Protein AF-A0A2R6AT25-F1 (afdb_monomer_lite)

Sequence (174 aa):
MELLAELYPAEYGAEYIRRAWEEARSAAERGDAPRPAYLSDQALSQLSGDVRREYDELWNFAKEMEKRREEEWKRREEELERRWEAAREELRRRDEQALRDAGFEARVELKDRYTLTATSKRYLEKQRFKEFTEELRELGYKFDWRSKEWRKDIFLSVHSEGKEGHPEEGGLTR

Organism: NCBI:txid1978157

Radius of gyration: 29.35 Å; chains: 1; bounding box: 57×31×79 Å

Structure (mmCIF, N/CA/C/O backbone):
data_AF-A0A2R6AT25-F1
#
_entry.id   AF-A0A2R6AT25-F1
#
loop_
_atom_site.group_PDB
_atom_site.id
_atom_site.type_symbol
_atom_site.label_atom_id
_atom_site.label_alt_id
_atom_site.label_comp_id
_atom_site.label_asym_id
_atom_site.label_entity_id
_atom_site.label_seq_id
_atom_site.pdbx_PDB_ins_code
_atom_site.Cartn_x
_atom_site.Cartn_y
_atom_site.Cartn_z
_atom_site.occupancy
_atom_site.B_iso_or_equiv
_atom_site.auth_seq_id
_atom_site.auth_comp_id
_atom_site.auth_asym_id
_atom_site.auth_atom_id
_atom_site.pdbx_PDB_model_num
ATOM 1 N N . MET A 1 1 ? 16.822 -23.344 -35.542 1.00 42.88 1 MET A N 1
ATOM 2 C CA . MET A 1 1 ? 17.615 -22.398 -34.725 1.00 42.88 1 MET A CA 1
ATOM 3 C C . MET A 1 1 ? 19.072 -22.510 -35.151 1.00 42.88 1 MET A C 1
ATOM 5 O O . MET A 1 1 ? 19.919 -22.858 -34.350 1.00 42.88 1 MET A O 1
ATOM 9 N N . GLU A 1 2 ? 19.346 -22.262 -36.429 1.00 39.09 2 GLU A N 1
ATOM 10 C CA . GLU A 1 2 ? 20.688 -22.231 -37.018 1.00 39.09 2 GLU A CA 1
ATOM 11 C C . GLU A 1 2 ? 20.618 -21.263 -38.208 1.00 39.09 2 GLU A C 1
ATOM 13 O O . GLU A 1 2 ? 19.609 -21.253 -38.912 1.00 39.09 2 GLU A O 1
ATOM 18 N N . LEU A 1 3 ? 21.678 -20.465 -38.384 1.00 35.97 3 LEU A N 1
ATOM 19 C CA . LEU A 1 3 ? 21.974 -19.597 -39.537 1.00 35.97 3 LEU A CA 1
ATOM 20 C C . LEU A 1 3 ? 21.182 -18.279 -39.680 1.00 35.97 3 LEU A C 1
ATOM 22 O O . LEU A 1 3 ? 20.503 -18.044 -40.670 1.00 35.97 3 LEU A O 1
ATOM 26 N N . LEU A 1 4 ? 21.381 -17.349 -38.739 1.00 40.78 4 LEU A N 1
ATOM 27 C CA . LEU A 1 4 ? 21.296 -15.897 -39.016 1.00 40.78 4 LEU A CA 1
ATOM 28 C C . LEU A 1 4 ? 22.669 -15.206 -38.871 1.00 40.78 4 LEU A C 1
ATOM 30 O O . LEU A 1 4 ? 22.752 -13.995 -38.702 1.00 40.78 4 LEU A O 1
ATOM 34 N N . ALA A 1 5 ? 23.755 -15.986 -38.886 1.00 38.59 5 ALA A N 1
ATOM 35 C CA . ALA A 1 5 ? 25.109 -15.512 -38.592 1.00 38.59 5 ALA A CA 1
ATOM 36 C C . ALA A 1 5 ? 25.980 -15.259 -39.836 1.00 38.59 5 ALA A C 1
ATOM 38 O O . ALA A 1 5 ? 27.129 -14.849 -39.692 1.00 38.59 5 ALA A O 1
ATOM 39 N N . GLU A 1 6 ? 25.469 -15.468 -41.049 1.00 41.88 6 GLU A N 1
ATOM 40 C CA . GLU A 1 6 ? 26.257 -15.291 -42.269 1.00 41.88 6 GLU A CA 1
ATOM 41 C C . GLU A 1 6 ? 25.653 -14.185 -43.140 1.00 41.88 6 GLU A C 1
ATOM 43 O O . GLU A 1 6 ? 24.634 -14.372 -43.792 1.00 41.88 6 GLU A O 1
ATOM 48 N N . LEU A 1 7 ? 26.339 -13.034 -43.132 1.00 42.44 7 LEU A N 1
ATOM 49 C CA . LEU A 1 7 ? 26.237 -11.925 -44.092 1.00 42.44 7 LEU A CA 1
ATOM 50 C C . LEU A 1 7 ? 24.936 -11.101 -44.059 1.00 42.44 7 LEU A C 1
ATOM 52 O O . LEU A 1 7 ? 24.094 -11.213 -44.945 1.00 42.44 7 LEU A O 1
ATOM 56 N N . TYR A 1 8 ? 24.842 -10.156 -43.117 1.00 53.97 8 TYR A N 1
ATOM 57 C CA . TYR A 1 8 ? 23.895 -9.037 -43.220 1.00 53.97 8 TYR A CA 1
ATOM 58 C C . TYR A 1 8 ? 24.661 -7.696 -43.248 1.00 53.97 8 TYR A C 1
ATOM 60 O O . TYR A 1 8 ? 25.443 -7.435 -42.332 1.00 53.97 8 TYR A O 1
ATOM 68 N N . PRO A 1 9 ? 24.515 -6.863 -44.302 1.00 52.53 9 PRO A N 1
ATOM 69 C CA . PRO A 1 9 ? 25.266 -5.616 -44.450 1.00 52.53 9 PRO A CA 1
ATOM 70 C C . PRO A 1 9 ? 24.937 -4.616 -43.333 1.00 52.53 9 PRO A C 1
ATOM 72 O O . PRO A 1 9 ? 23.812 -4.579 -42.838 1.00 52.53 9 PRO A O 1
ATOM 75 N N . ALA A 1 10 ? 25.901 -3.757 -42.986 1.00 52.66 10 ALA A N 1
ATOM 76 C CA . ALA A 1 10 ? 25.796 -2.718 -41.950 1.00 52.66 10 ALA A CA 1
ATOM 77 C C . ALA A 1 10 ? 24.529 -1.831 -42.038 1.00 52.66 10 ALA A C 1
ATOM 79 O O . ALA A 1 10 ? 24.091 -1.276 -41.031 1.00 52.66 10 ALA A O 1
ATOM 80 N N . GLU A 1 11 ? 23.915 -1.732 -43.220 1.00 52.72 11 GLU A N 1
ATOM 81 C CA . GLU A 1 11 ? 22.647 -1.036 -43.477 1.00 52.72 11 GLU A CA 1
ATOM 82 C C . GLU A 1 11 ? 21.462 -1.627 -42.688 1.00 52.72 11 GLU A C 1
ATOM 84 O O . GLU A 1 11 ? 20.640 -0.874 -42.169 1.00 52.72 11 GLU A O 1
ATOM 89 N N . TYR A 1 12 ? 21.420 -2.950 -42.491 1.00 61.06 12 TYR A N 1
ATOM 90 C CA . TYR A 1 12 ? 20.366 -3.620 -41.715 1.00 61.06 12 TYR A CA 1
ATOM 91 C C . TYR A 1 12 ? 20.506 -3.366 -40.204 1.00 61.06 12 TYR A C 1
ATOM 93 O O . TYR A 1 12 ? 19.516 -3.297 -39.476 1.00 61.06 12 TYR A O 1
ATOM 101 N N . GLY A 1 13 ? 21.743 -3.181 -39.727 1.00 63.75 13 GLY A N 1
ATOM 102 C CA . GLY A 1 13 ? 22.024 -2.804 -38.339 1.00 63.75 13 GLY A CA 1
ATOM 103 C C . GLY A 1 13 ? 21.541 -1.390 -38.014 1.00 63.75 13 GLY A C 1
ATOM 104 O O . GLY A 1 13 ? 20.930 -1.172 -36.970 1.00 63.75 13 GLY A O 1
ATOM 105 N N . ALA A 1 14 ? 21.745 -0.444 -38.936 1.00 68.44 14 ALA A N 1
ATOM 106 C CA . ALA A 1 14 ? 21.264 0.928 -38.788 1.00 68.44 14 ALA A CA 1
ATOM 107 C C . ALA A 1 14 ? 19.726 1.011 -38.788 1.00 68.44 14 ALA A C 1
ATOM 109 O O . ALA A 1 14 ? 19.142 1.711 -37.961 1.00 68.44 14 ALA A O 1
ATOM 110 N N . GLU A 1 15 ? 19.054 0.277 -39.679 1.00 72.94 15 GLU A N 1
ATOM 111 C CA . GLU A 1 15 ? 17.586 0.225 -39.724 1.00 72.94 15 GLU A CA 1
ATOM 112 C C . GLU A 1 15 ? 16.991 -0.386 -38.445 1.00 72.94 15 GLU A C 1
ATOM 114 O O . GLU A 1 15 ? 16.043 0.156 -37.873 1.00 72.94 15 GLU A O 1
ATOM 119 N N . TYR A 1 16 ? 17.598 -1.463 -37.940 1.00 72.50 16 TYR A N 1
ATOM 120 C CA . TYR A 1 16 ? 17.205 -2.080 -36.675 1.00 72.50 16 TYR A CA 1
ATOM 121 C C . TYR A 1 16 ? 17.324 -1.110 -35.490 1.00 72.50 16 TYR A C 1
ATOM 123 O O . TYR A 1 16 ? 16.397 -0.997 -34.687 1.00 72.50 16 TYR A O 1
ATOM 131 N N . ILE A 1 17 ? 18.431 -0.365 -35.400 1.00 73.62 17 ILE A N 1
ATOM 132 C CA . ILE A 1 17 ? 18.655 0.620 -34.331 1.00 73.62 17 ILE A CA 1
ATOM 133 C C . ILE A 1 17 ? 17.657 1.780 -34.418 1.00 73.62 17 ILE A C 1
ATOM 135 O O . ILE A 1 17 ? 17.124 2.202 -33.392 1.00 73.62 17 ILE A O 1
ATOM 139 N N . ARG A 1 18 ? 17.328 2.256 -35.625 1.00 76.94 18 ARG A N 1
ATOM 140 C CA . ARG A 1 18 ? 16.300 3.294 -35.821 1.00 76.94 18 ARG A CA 1
ATOM 141 C C . ARG A 1 18 ? 14.922 2.837 -35.367 1.00 76.94 18 ARG A C 1
ATOM 143 O O . ARG A 1 18 ? 14.252 3.559 -34.633 1.00 76.94 18 ARG A O 1
ATOM 150 N N . ARG A 1 19 ? 14.520 1.623 -35.742 1.00 79.44 19 ARG A N 1
ATOM 151 C CA . ARG A 1 19 ? 13.246 1.047 -35.303 1.00 79.44 19 ARG A CA 1
ATOM 152 C C . ARG A 1 19 ? 13.198 0.881 -33.784 1.00 79.44 19 ARG A C 1
ATOM 154 O O . ARG A 1 19 ? 12.197 1.218 -33.159 1.00 79.44 19 ARG A O 1
ATOM 161 N N . ALA A 1 20 ? 14.293 0.431 -33.177 1.00 79.19 20 ALA A N 1
ATOM 162 C CA . ALA A 1 20 ? 14.395 0.328 -31.726 1.00 79.19 20 ALA A CA 1
ATOM 163 C C . ALA A 1 20 ? 14.307 1.704 -31.034 1.00 79.19 20 ALA A C 1
ATOM 165 O O . ALA A 1 20 ? 13.705 1.817 -29.967 1.00 79.19 20 ALA A O 1
ATOM 166 N N . TRP A 1 21 ? 14.833 2.765 -31.655 1.00 78.81 21 TRP A N 1
ATOM 167 C CA . TRP A 1 21 ? 14.652 4.149 -31.205 1.00 78.81 21 TRP A CA 1
ATOM 168 C C . TRP A 1 21 ? 13.194 4.613 -31.257 1.00 78.81 21 TRP A C 1
ATOM 170 O O . TRP A 1 21 ? 12.720 5.240 -30.308 1.00 78.81 21 TRP A O 1
ATOM 180 N N . GLU A 1 22 ? 12.474 4.316 -32.338 1.00 81.38 22 GLU A N 1
ATOM 181 C CA . GLU A 1 22 ? 11.047 4.638 -32.470 1.00 81.38 22 GLU A CA 1
ATOM 182 C C . GLU A 1 22 ? 10.210 3.905 -31.415 1.00 81.38 22 GLU A C 1
ATOM 184 O O . GLU A 1 22 ? 9.391 4.520 -30.728 1.00 81.38 22 GLU A O 1
ATOM 189 N N . GLU A 1 23 ? 10.470 2.611 -31.216 1.00 81.75 23 GLU A N 1
ATOM 190 C CA . GLU A 1 23 ? 9.816 1.804 -30.185 1.00 81.75 23 GLU A CA 1
ATOM 191 C C . GLU A 1 23 ? 10.128 2.330 -28.775 1.00 81.75 23 GLU A C 1
ATOM 193 O O . GLU A 1 23 ? 9.221 2.448 -27.946 1.00 81.75 23 GLU A O 1
ATOM 198 N N . ALA A 1 24 ? 11.380 2.718 -28.508 1.00 79.19 24 ALA A N 1
ATOM 199 C CA . ALA A 1 24 ? 11.793 3.262 -27.220 1.00 79.19 24 ALA A CA 1
ATOM 200 C C . ALA A 1 24 ? 11.154 4.626 -26.918 1.00 79.19 24 ALA A C 1
ATOM 202 O O . ALA A 1 24 ? 10.703 4.857 -25.794 1.00 79.19 24 ALA A O 1
ATOM 203 N N . ARG A 1 25 ? 11.062 5.518 -27.912 1.00 78.62 25 ARG A N 1
ATOM 204 C CA . ARG A 1 25 ? 10.363 6.807 -27.769 1.00 78.62 25 ARG A CA 1
ATOM 205 C C . ARG A 1 25 ? 8.874 6.607 -27.540 1.00 78.62 25 ARG A C 1
ATOM 207 O O . ARG A 1 25 ? 8.322 7.185 -26.613 1.00 78.62 25 ARG A O 1
ATOM 214 N N . SER A 1 26 ? 8.250 5.734 -28.324 1.00 83.38 26 SER A N 1
ATOM 215 C CA . SER A 1 26 ? 6.829 5.426 -28.183 1.00 83.38 26 SER A CA 1
ATOM 216 C C . SER A 1 26 ? 6.505 4.801 -26.818 1.00 83.38 26 SER A C 1
ATOM 218 O O . SER A 1 26 ? 5.472 5.103 -26.225 1.00 83.38 26 SER A O 1
ATOM 220 N N . ALA A 1 27 ? 7.391 3.954 -26.280 1.00 77.31 27 ALA A N 1
ATOM 221 C CA . ALA A 1 27 ? 7.269 3.434 -24.919 1.00 77.31 27 ALA A CA 1
ATOM 222 C C . ALA A 1 27 ? 7.395 4.550 -23.871 1.00 77.31 27 ALA A C 1
ATOM 224 O O . ALA A 1 27 ? 6.550 4.650 -22.984 1.00 77.31 27 ALA A O 1
ATOM 225 N N . ALA A 1 28 ? 8.388 5.432 -24.016 1.00 74.19 28 ALA A N 1
ATOM 226 C CA . ALA A 1 28 ? 8.577 6.565 -23.118 1.00 74.19 28 ALA A CA 1
ATOM 227 C C . ALA A 1 28 ? 7.372 7.525 -23.112 1.00 74.19 28 ALA A C 1
ATOM 229 O O . ALA A 1 28 ? 6.954 7.962 -22.042 1.00 74.19 28 ALA A O 1
ATOM 230 N N . GLU A 1 29 ? 6.765 7.802 -24.271 1.00 78.25 29 GLU A N 1
ATOM 231 C CA . GLU A 1 29 ? 5.544 8.618 -24.391 1.00 78.25 29 GLU A CA 1
ATOM 232 C C . GLU A 1 29 ? 4.341 8.000 -23.665 1.00 78.25 29 GLU A C 1
ATOM 234 O O . GLU A 1 29 ? 3.516 8.723 -23.110 1.00 78.25 29 GLU A O 1
ATOM 239 N N . ARG A 1 30 ? 4.254 6.665 -23.618 1.00 79.00 30 ARG A N 1
ATOM 240 C CA . ARG A 1 30 ? 3.227 5.936 -22.854 1.00 79.00 30 ARG A CA 1
ATOM 241 C C . ARG A 1 30 ? 3.543 5.800 -21.360 1.00 79.00 30 ARG A C 1
ATOM 243 O O . ARG A 1 30 ? 2.704 5.306 -20.612 1.00 79.00 30 ARG A O 1
ATOM 250 N N . GLY A 1 31 ? 4.733 6.207 -20.914 1.00 67.69 31 GLY A N 1
ATOM 251 C CA . GLY A 1 31 ? 5.206 5.973 -19.545 1.00 67.69 31 GLY A CA 1
ATOM 252 C C . GLY A 1 31 ? 5.658 4.529 -19.279 1.00 67.69 31 GLY A C 1
ATOM 253 O O . GLY A 1 31 ? 5.775 4.111 -18.123 1.00 67.69 31 GLY A O 1
ATOM 254 N N . ASP A 1 32 ? 5.916 3.758 -20.336 1.00 72.94 32 ASP A N 1
ATOM 255 C CA . ASP A 1 32 ? 6.511 2.429 -20.254 1.00 72.94 32 ASP A CA 1
ATOM 256 C C . ASP A 1 32 ? 8.041 2.515 -20.237 1.00 72.94 32 ASP A C 1
ATOM 258 O O . ASP A 1 32 ? 8.649 3.418 -20.815 1.00 72.94 32 ASP A O 1
ATOM 262 N N . ALA A 1 33 ? 8.685 1.531 -19.603 1.00 67.00 33 ALA A N 1
ATOM 263 C CA . ALA A 1 33 ? 10.128 1.380 -19.729 1.00 67.00 33 ALA A CA 1
ATOM 264 C C . ALA A 1 33 ? 10.445 0.871 -21.149 1.00 67.00 33 ALA A C 1
ATOM 266 O O . ALA A 1 33 ? 9.960 -0.207 -21.520 1.00 67.00 33 ALA A O 1
ATOM 267 N N . PRO A 1 34 ? 11.235 1.605 -21.949 1.00 73.50 34 PRO A N 1
ATOM 268 C CA . PRO A 1 34 ? 11.687 1.109 -23.239 1.00 73.50 34 PRO A CA 1
ATOM 269 C C . PRO A 1 34 ? 12.506 -0.169 -23.031 1.00 73.50 34 PRO A C 1
ATOM 271 O O . PRO A 1 34 ? 13.401 -0.218 -22.188 1.00 73.50 34 PRO A O 1
ATOM 274 N N . ARG A 1 35 ? 12.203 -1.224 -23.792 1.00 65.69 35 ARG A N 1
ATOM 275 C CA . ARG A 1 35 ? 13.036 -2.431 -23.799 1.00 65.69 35 ARG A CA 1
ATOM 276 C C . ARG A 1 35 ? 14.215 -2.172 -24.725 1.00 65.69 35 ARG A C 1
ATOM 278 O O . ARG A 1 35 ? 13.980 -1.952 -25.913 1.00 65.69 35 ARG A O 1
ATOM 285 N N . PRO A 1 36 ? 15.460 -2.186 -24.233 1.00 62.03 36 PRO A N 1
ATOM 286 C CA . PRO A 1 36 ? 16.582 -1.998 -25.124 1.00 62.03 36 PRO A CA 1
ATOM 287 C C . PRO A 1 36 ? 16.668 -3.184 -26.091 1.00 62.03 36 PRO A C 1
ATOM 289 O O . PRO A 1 36 ? 16.541 -4.346 -25.697 1.00 62.03 36 PRO A O 1
ATOM 292 N N . ALA A 1 37 ? 16.877 -2.886 -27.368 1.00 63.62 37 ALA A N 1
ATOM 293 C CA . ALA A 1 37 ? 17.139 -3.898 -28.373 1.00 63.62 37 ALA A CA 1
ATOM 294 C C . ALA A 1 37 ? 18.512 -4.521 -28.093 1.00 63.62 37 ALA A C 1
ATOM 296 O O . ALA A 1 37 ? 19.525 -3.840 -28.188 1.00 63.62 37 ALA A O 1
ATOM 297 N N . TYR A 1 38 ? 18.562 -5.797 -27.709 1.00 65.19 38 TYR A N 1
ATOM 298 C CA . TYR A 1 38 ? 19.830 -6.464 -27.415 1.00 65.19 38 TYR A CA 1
ATOM 299 C C . TYR A 1 38 ? 20.527 -6.891 -28.711 1.00 65.19 38 TYR A C 1
ATOM 301 O O . TYR A 1 38 ? 19.966 -7.660 -29.494 1.00 65.19 38 TYR A O 1
ATOM 309 N N . LEU A 1 39 ? 21.754 -6.414 -28.921 1.00 65.00 39 LEU A N 1
ATOM 310 C CA . LEU A 1 39 ? 22.673 -6.920 -29.940 1.00 65.00 39 LEU A CA 1
ATOM 311 C C . LEU A 1 39 ? 23.804 -7.708 -29.272 1.00 65.00 39 LEU A C 1
ATOM 313 O O . LEU A 1 39 ? 24.296 -7.324 -28.213 1.00 65.00 39 LEU A O 1
ATOM 317 N N . SER A 1 40 ? 24.227 -8.807 -29.900 1.00 67.56 40 SER A N 1
ATOM 318 C CA . SER A 1 40 ? 25.394 -9.566 -29.442 1.00 67.56 40 SER A CA 1
ATOM 319 C C . SER A 1 40 ? 26.690 -8.780 -29.669 1.00 67.56 40 SER A C 1
ATOM 321 O O . SER A 1 40 ? 26.781 -7.974 -30.597 1.00 67.56 40 SER A O 1
ATOM 323 N N . ASP A 1 41 ? 27.732 -9.067 -28.884 1.00 70.81 41 ASP A N 1
ATOM 324 C CA . ASP A 1 41 ? 29.048 -8.416 -29.018 1.00 70.81 41 ASP A CA 1
ATOM 325 C C . ASP A 1 41 ? 29.638 -8.556 -30.432 1.00 70.81 41 ASP A C 1
ATOM 327 O O . ASP A 1 41 ? 30.265 -7.633 -30.957 1.00 70.81 41 ASP A O 1
ATOM 331 N N . GLN A 1 42 ? 29.384 -9.694 -31.088 1.00 68.75 42 GLN A N 1
ATOM 332 C CA . GLN A 1 42 ? 29.786 -9.935 -32.472 1.00 68.75 42 GLN A CA 1
ATOM 333 C C . GLN A 1 42 ? 29.056 -8.998 -33.443 1.00 68.75 42 GLN A C 1
ATOM 335 O O . GLN A 1 42 ? 29.702 -8.409 -34.307 1.00 68.75 42 GLN A O 1
ATOM 340 N N . ALA A 1 43 ? 27.746 -8.798 -33.278 1.00 67.44 43 ALA A N 1
ATOM 341 C CA . ALA A 1 43 ? 26.978 -7.860 -34.095 1.00 67.44 43 ALA A CA 1
ATOM 342 C C . ALA A 1 43 ? 27.424 -6.407 -33.854 1.00 67.44 43 ALA A C 1
ATOM 344 O O . ALA A 1 43 ? 27.627 -5.665 -34.811 1.00 67.44 43 ALA A O 1
ATOM 345 N N . LEU A 1 44 ? 27.681 -6.026 -32.597 1.00 70.75 44 LEU A N 1
ATOM 346 C CA . LEU A 1 44 ? 28.184 -4.695 -32.232 1.00 70.75 44 LEU A CA 1
ATOM 347 C C . LEU A 1 44 ? 29.558 -4.387 -32.836 1.00 70.75 44 LEU A C 1
ATOM 349 O O . LEU A 1 44 ? 29.830 -3.246 -33.206 1.00 70.75 44 LEU A O 1
ATOM 353 N N . SER A 1 45 ? 30.422 -5.399 -32.955 1.00 72.12 45 SER A N 1
ATOM 354 C CA . SER A 1 45 ? 31.751 -5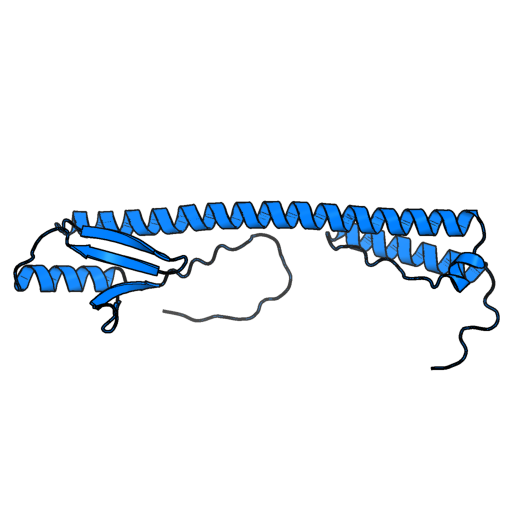.255 -33.563 1.00 72.12 45 SER A CA 1
ATOM 355 C C . SER A 1 45 ? 31.713 -5.002 -35.076 1.00 72.12 45 SER A C 1
ATOM 357 O O . SER A 1 45 ? 32.671 -4.461 -35.624 1.00 72.12 45 SER A O 1
ATOM 359 N N . GLN A 1 46 ? 30.610 -5.372 -35.736 1.00 73.19 46 GLN A N 1
ATOM 360 C CA . GLN A 1 46 ? 30.402 -5.228 -37.180 1.00 73.19 46 GLN A CA 1
ATOM 361 C C . GLN A 1 46 ? 29.690 -3.920 -37.560 1.00 73.19 46 GLN A C 1
ATOM 363 O O . GLN A 1 46 ? 29.617 -3.586 -38.744 1.00 73.19 46 GLN A O 1
ATOM 368 N N . LEU A 1 47 ? 29.170 -3.171 -36.581 1.00 73.69 47 LEU A N 1
ATOM 369 C CA . LEU A 1 47 ? 28.544 -1.872 -36.819 1.00 73.69 47 LEU A CA 1
ATOM 370 C C . LEU A 1 47 ? 29.592 -0.815 -37.183 1.00 73.69 47 LEU A C 1
ATOM 372 O O . LEU A 1 47 ? 30.715 -0.813 -36.674 1.00 73.69 47 LEU A O 1
ATOM 376 N N . SER A 1 48 ? 29.201 0.137 -38.031 1.00 77.56 48 SER A N 1
ATOM 377 C CA . SER A 1 48 ? 30.005 1.339 -38.252 1.00 77.56 48 SER A CA 1
ATOM 378 C C . SER A 1 48 ? 30.075 2.188 -36.973 1.00 77.56 48 SER A C 1
ATOM 380 O O . SER A 1 48 ? 29.223 2.083 -36.089 1.00 77.56 48 SER A O 1
ATOM 382 N N . GLY A 1 49 ? 31.095 3.047 -36.865 1.00 78.75 49 GLY A N 1
ATOM 383 C CA . GLY A 1 49 ? 31.323 3.863 -35.664 1.00 78.75 49 GLY A CA 1
ATOM 384 C C . GLY A 1 49 ? 30.138 4.758 -35.278 1.00 78.75 49 GLY A C 1
ATOM 385 O O . GLY A 1 49 ? 29.853 4.900 -34.090 1.00 78.75 49 GLY A O 1
ATOM 386 N N . ASP A 1 50 ? 29.423 5.307 -36.262 1.00 80.44 50 ASP A N 1
ATOM 387 C CA . ASP A 1 50 ? 28.239 6.142 -36.023 1.00 80.44 50 ASP A CA 1
ATOM 388 C C . ASP A 1 50 ? 27.045 5.306 -35.547 1.00 80.44 50 ASP A C 1
ATOM 390 O O . ASP A 1 50 ? 26.409 5.644 -34.553 1.00 80.44 50 ASP A O 1
ATOM 394 N N . VAL A 1 51 ? 26.805 4.152 -36.174 1.00 77.06 51 VAL A N 1
ATOM 395 C CA . VAL A 1 51 ? 25.705 3.246 -35.810 1.00 77.06 51 VAL A CA 1
ATOM 396 C C . VAL A 1 51 ? 25.925 2.638 -34.419 1.00 77.06 51 VAL A C 1
ATOM 398 O O . VAL A 1 51 ? 24.988 2.484 -33.639 1.00 77.06 51 VAL A O 1
ATOM 401 N N . ARG A 1 52 ? 27.179 2.353 -34.052 1.00 80.31 52 ARG A N 1
ATOM 402 C CA . ARG A 1 52 ? 27.533 1.919 -32.695 1.00 80.31 52 ARG A CA 1
ATOM 403 C C . ARG A 1 52 ? 27.266 3.007 -31.651 1.00 80.31 52 ARG A C 1
ATOM 405 O O . ARG A 1 52 ? 26.767 2.693 -30.576 1.00 80.31 52 ARG A O 1
ATOM 412 N N . ARG A 1 53 ? 27.552 4.274 -31.968 1.00 83.81 53 ARG A N 1
ATOM 413 C CA . ARG A 1 53 ? 27.238 5.401 -31.078 1.00 83.81 53 ARG A CA 1
ATOM 414 C C . ARG A 1 53 ? 25.728 5.545 -30.878 1.00 83.81 53 ARG A C 1
ATOM 416 O O . ARG A 1 53 ? 25.290 5.667 -29.741 1.00 83.81 53 ARG A O 1
ATOM 423 N N . GLU A 1 54 ? 24.942 5.462 -31.953 1.00 80.31 54 GLU A N 1
ATOM 424 C CA . GLU A 1 54 ? 23.472 5.510 -31.880 1.00 80.31 54 GLU A CA 1
ATOM 425 C C . GLU A 1 54 ? 22.891 4.377 -31.012 1.00 80.31 54 GLU A C 1
ATOM 427 O O . GLU A 1 54 ? 21.920 4.592 -30.282 1.00 80.31 54 GLU A O 1
ATOM 432 N N . TYR A 1 55 ? 23.496 3.183 -31.053 1.00 79.81 55 TYR A N 1
ATOM 433 C CA . TYR A 1 55 ? 23.135 2.064 -30.177 1.00 79.81 55 TYR A CA 1
ATOM 434 C C . TYR A 1 55 ? 23.467 2.337 -28.702 1.00 79.81 55 TYR A C 1
ATOM 436 O O . TYR A 1 55 ? 22.630 2.104 -27.829 1.00 79.81 55 TYR A O 1
ATOM 444 N N . ASP A 1 56 ? 24.664 2.852 -28.409 1.00 84.69 56 ASP A N 1
ATOM 44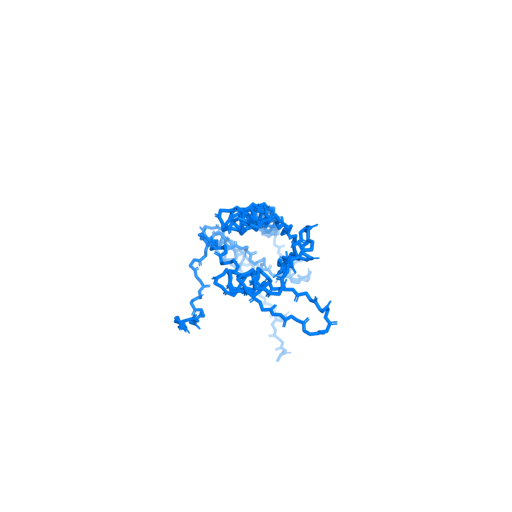5 C CA . ASP A 1 56 ? 25.066 3.191 -27.038 1.00 84.69 56 ASP A CA 1
ATOM 446 C C . ASP A 1 56 ? 24.163 4.293 -26.447 1.00 84.69 56 ASP A C 1
ATOM 448 O O . ASP A 1 56 ? 23.781 4.236 -25.274 1.00 84.69 56 ASP A O 1
ATOM 452 N N . GLU A 1 57 ? 23.766 5.277 -27.260 1.00 87.69 57 GLU A N 1
ATOM 453 C CA . GLU A 1 57 ? 22.799 6.315 -26.884 1.00 87.69 57 GLU A CA 1
ATOM 454 C C . GLU A 1 57 ? 21.416 5.728 -26.573 1.00 87.69 57 GLU A C 1
ATOM 456 O O . GLU A 1 57 ? 20.836 6.058 -25.535 1.00 87.69 57 GLU A O 1
ATOM 461 N N . LEU A 1 58 ? 20.914 4.812 -27.410 1.00 83.06 58 LEU A N 1
ATOM 462 C CA . LEU A 1 58 ? 19.651 4.103 -27.174 1.00 83.06 58 LEU A CA 1
ATOM 463 C C . LEU A 1 58 ? 19.683 3.313 -25.859 1.00 83.06 58 LEU A C 1
ATOM 465 O O . LEU A 1 58 ? 18.729 3.340 -25.078 1.00 83.06 58 LEU A O 1
ATOM 469 N N . TRP A 1 59 ? 20.788 2.617 -25.600 1.00 82.19 59 TRP A N 1
ATOM 470 C CA . TRP A 1 59 ? 20.965 1.816 -24.393 1.00 82.19 59 TRP A CA 1
ATOM 471 C C . TRP A 1 59 ? 20.992 2.681 -23.126 1.00 82.19 59 TRP A C 1
ATOM 473 O O . TRP A 1 59 ? 20.352 2.352 -22.124 1.00 82.19 59 TRP A O 1
ATOM 483 N N . ASN A 1 60 ? 21.695 3.816 -23.169 1.00 88.62 60 ASN A N 1
ATOM 484 C CA . ASN A 1 60 ? 21.731 4.771 -22.061 1.00 88.62 60 ASN A CA 1
ATOM 485 C C . ASN A 1 60 ? 20.369 5.433 -21.828 1.00 88.62 60 ASN A C 1
ATOM 487 O O . ASN A 1 60 ? 19.940 5.541 -20.679 1.00 88.62 60 ASN A O 1
ATOM 491 N N . PHE A 1 61 ? 19.664 5.804 -22.901 1.00 86.44 61 PHE A N 1
ATOM 492 C CA . PHE A 1 61 ? 18.298 6.317 -22.824 1.00 86.44 61 PHE A CA 1
ATOM 493 C C . PHE A 1 61 ? 17.366 5.317 -22.131 1.00 86.44 61 PHE A C 1
ATOM 495 O O . PHE A 1 61 ? 16.628 5.685 -21.215 1.00 86.44 61 PHE A O 1
ATOM 502 N N . ALA A 1 62 ? 17.442 4.035 -22.504 1.00 81.94 62 ALA A N 1
ATOM 503 C CA . ALA A 1 62 ? 16.597 3.013 -21.904 1.00 81.94 62 ALA A CA 1
ATOM 504 C C . ALA A 1 62 ? 16.852 2.840 -20.398 1.00 81.94 62 ALA A C 1
ATOM 506 O O . ALA A 1 62 ? 15.903 2.808 -19.611 1.00 81.94 62 ALA A O 1
ATOM 507 N N . LYS A 1 63 ? 18.126 2.828 -19.988 1.00 86.12 63 LYS A N 1
ATOM 508 C CA . LYS A 1 63 ? 18.523 2.782 -18.572 1.00 86.12 63 LYS A CA 1
ATOM 509 C C . LYS A 1 63 ? 18.043 3.991 -17.775 1.00 86.12 63 LYS A C 1
ATOM 511 O O . LYS A 1 63 ? 17.634 3.847 -16.625 1.00 86.12 63 LYS A O 1
ATOM 516 N N . GLU A 1 64 ? 18.110 5.190 -18.351 1.00 88.06 64 GLU A N 1
ATOM 517 C CA . GLU A 1 64 ? 17.647 6.399 -17.668 1.00 88.06 64 GLU A CA 1
ATOM 518 C C . GLU A 1 64 ? 16.132 6.363 -17.433 1.00 88.06 64 GLU A C 1
ATOM 520 O O . GLU A 1 64 ? 15.666 6.690 -16.340 1.00 88.06 64 GLU A O 1
ATOM 525 N N . MET A 1 65 ? 15.364 5.915 -18.428 1.00 83.75 65 MET A N 1
ATOM 526 C CA . MET A 1 65 ? 13.912 5.777 -18.312 1.00 83.75 65 MET A CA 1
ATOM 527 C C . MET A 1 65 ? 13.508 4.712 -17.288 1.00 83.75 65 MET A C 1
ATOM 529 O O . MET A 1 65 ? 12.586 4.940 -16.504 1.00 83.75 65 MET A O 1
ATOM 533 N N . GLU A 1 66 ? 14.216 3.581 -17.244 1.00 82.94 66 GLU A N 1
ATOM 534 C CA . GLU A 1 66 ? 14.024 2.553 -16.216 1.00 82.94 66 GLU A CA 1
ATOM 535 C C . GLU A 1 66 ? 14.269 3.121 -14.813 1.00 82.94 66 GLU A C 1
ATOM 537 O O . GLU A 1 66 ? 13.400 3.016 -13.947 1.00 82.94 66 GLU A O 1
ATOM 542 N N . LYS A 1 67 ? 15.382 3.837 -14.618 1.00 88.19 67 LYS A N 1
ATOM 543 C CA . LYS A 1 67 ? 15.698 4.483 -13.340 1.00 88.19 67 LYS A CA 1
ATOM 544 C C . LYS A 1 67 ? 14.635 5.502 -12.919 1.00 88.19 67 LYS A C 1
ATOM 546 O O . LYS A 1 67 ? 14.200 5.495 -11.769 1.00 88.19 67 LYS A O 1
ATOM 551 N N . ARG A 1 68 ? 14.187 6.374 -13.830 1.00 85.56 68 ARG A N 1
ATOM 552 C CA . ARG A 1 68 ? 13.120 7.352 -13.538 1.00 85.56 68 ARG A CA 1
ATOM 553 C C . ARG A 1 68 ? 11.829 6.656 -13.117 1.00 85.56 68 ARG A C 1
ATOM 555 O O . ARG A 1 68 ? 11.190 7.083 -12.161 1.00 85.56 68 ARG A O 1
ATOM 562 N N . ARG A 1 69 ? 11.472 5.560 -13.787 1.00 80.38 69 ARG A N 1
ATOM 563 C CA . ARG A 1 69 ? 10.296 4.757 -13.448 1.00 80.38 69 ARG A CA 1
ATOM 564 C C . ARG A 1 69 ? 10.422 4.101 -12.077 1.00 80.38 69 ARG A C 1
ATOM 566 O O . ARG A 1 69 ? 9.444 4.093 -11.338 1.00 80.38 69 ARG A O 1
ATOM 573 N N . GLU A 1 70 ? 11.587 3.562 -11.728 1.00 84.56 70 GLU A N 1
ATOM 574 C CA . GLU A 1 70 ? 11.840 3.015 -10.389 1.00 84.56 70 GLU A CA 1
ATOM 575 C C . GLU A 1 70 ? 11.713 4.094 -9.309 1.00 84.56 70 GLU A C 1
ATOM 577 O O . GLU A 1 70 ? 11.075 3.870 -8.281 1.00 84.56 70 GLU A O 1
ATOM 582 N N . GLU A 1 71 ? 12.262 5.287 -9.548 1.00 88.75 71 GLU A N 1
ATOM 583 C CA . GLU A 1 71 ? 12.138 6.419 -8.628 1.00 88.75 71 GLU A CA 1
ATOM 584 C C . GLU A 1 71 ? 10.682 6.881 -8.477 1.00 88.75 71 GLU A C 1
ATOM 586 O O . GLU A 1 71 ? 10.221 7.115 -7.358 1.00 88.75 71 GLU A O 1
ATOM 591 N N . GLU A 1 72 ? 9.932 6.989 -9.576 1.00 85.44 72 GLU A N 1
ATOM 592 C CA . GLU A 1 72 ? 8.503 7.310 -9.546 1.00 85.44 72 GLU A CA 1
ATOM 593 C C . GLU A 1 72 ? 7.683 6.227 -8.848 1.00 85.44 72 GLU A C 1
ATOM 595 O O . GLU A 1 72 ? 6.806 6.544 -8.043 1.00 85.44 72 GLU A O 1
ATOM 600 N N . TRP A 1 73 ? 7.975 4.955 -9.121 1.00 81.19 73 TRP A N 1
ATOM 601 C CA . TRP A 1 73 ? 7.329 3.826 -8.464 1.00 81.19 73 TRP A CA 1
ATOM 602 C C . TRP A 1 73 ? 7.564 3.870 -6.960 1.00 81.19 73 TRP A C 1
ATOM 604 O O . TRP A 1 73 ? 6.608 3.790 -6.194 1.00 81.19 73 TRP A O 1
ATOM 614 N N . LYS A 1 74 ? 8.810 4.097 -6.539 1.00 86.31 74 LYS A N 1
ATOM 615 C CA . LYS A 1 74 ? 9.171 4.219 -5.129 1.00 86.31 74 LYS A CA 1
ATOM 616 C C . LYS A 1 74 ? 8.456 5.390 -4.455 1.00 86.31 74 LYS A C 1
ATOM 618 O O . LYS A 1 74 ? 7.918 5.230 -3.367 1.00 86.31 74 LYS A O 1
ATOM 623 N N . ARG A 1 75 ? 8.378 6.553 -5.113 1.00 85.81 75 ARG A N 1
ATOM 624 C CA . ARG A 1 75 ? 7.612 7.702 -4.594 1.00 85.81 75 ARG A CA 1
ATOM 625 C C . ARG A 1 75 ? 6.128 7.378 -4.440 1.00 85.81 75 ARG A C 1
ATOM 627 O O . ARG A 1 75 ? 5.534 7.738 -3.428 1.00 85.81 75 ARG A O 1
ATOM 634 N N . ARG A 1 76 ? 5.530 6.700 -5.424 1.00 82.81 76 ARG A N 1
ATOM 635 C CA . ARG A 1 76 ? 4.125 6.272 -5.360 1.00 82.81 76 ARG A CA 1
ATOM 636 C C . ARG A 1 76 ? 3.900 5.245 -4.257 1.00 82.81 76 ARG A C 1
ATOM 638 O O . ARG A 1 76 ? 2.895 5.328 -3.566 1.00 82.81 76 ARG A O 1
ATOM 645 N N . GLU A 1 77 ? 4.817 4.302 -4.080 1.00 83.75 77 GLU A N 1
ATOM 646 C CA . GLU A 1 77 ? 4.758 3.302 -3.015 1.00 83.75 77 GLU A CA 1
ATOM 647 C C . GLU A 1 77 ? 4.829 3.960 -1.630 1.00 83.75 77 GLU A C 1
ATOM 649 O O . GLU A 1 77 ? 3.969 3.696 -0.794 1.00 83.75 77 GLU A O 1
ATOM 654 N N . GLU A 1 78 ? 5.761 4.896 -1.423 1.00 88.75 78 GLU A N 1
ATOM 655 C CA . GLU A 1 78 ? 5.860 5.685 -0.187 1.00 88.75 78 GLU A CA 1
ATOM 656 C C . GLU A 1 78 ? 4.595 6.527 0.065 1.00 88.75 78 GLU A C 1
ATOM 658 O O . GLU A 1 78 ? 4.125 6.644 1.198 1.00 88.75 78 GLU A O 1
ATOM 663 N N . GLU A 1 79 ? 4.008 7.120 -0.979 1.00 88.25 79 GLU A N 1
ATOM 664 C CA . GLU A 1 79 ? 2.762 7.880 -0.858 1.00 88.25 79 GLU A CA 1
ATOM 665 C C . GLU A 1 79 ? 1.569 6.981 -0.514 1.00 88.25 79 GLU A C 1
ATOM 667 O O . GLU A 1 79 ? 0.774 7.317 0.369 1.00 88.25 79 GLU A O 1
ATOM 672 N N . LEU A 1 80 ? 1.443 5.834 -1.183 1.00 84.19 80 LEU A N 1
ATOM 673 C CA . LEU A 1 80 ? 0.416 4.839 -0.892 1.00 84.19 80 LEU A CA 1
ATOM 674 C C . LEU A 1 80 ? 0.556 4.320 0.534 1.00 84.19 80 LEU A C 1
ATOM 676 O O . LEU A 1 80 ? -0.451 4.218 1.229 1.00 84.19 80 LEU A O 1
ATOM 680 N N . GLU A 1 81 ? 1.780 4.055 0.990 1.00 85.44 81 GLU A N 1
ATOM 681 C CA . GLU A 1 81 ? 2.049 3.654 2.365 1.00 85.44 81 GLU A CA 1
ATOM 682 C C . GLU A 1 81 ? 1.586 4.732 3.346 1.00 85.44 81 GLU A C 1
ATOM 684 O O . GLU A 1 81 ? 0.776 4.435 4.219 1.00 85.44 81 GLU A O 1
ATOM 689 N N . ARG A 1 82 ? 1.963 6.002 3.149 1.00 88.88 82 ARG A N 1
ATOM 690 C CA . ARG A 1 82 ? 1.506 7.110 4.010 1.00 88.88 82 ARG A CA 1
ATOM 691 C C . ARG A 1 82 ? -0.010 7.269 4.030 1.00 88.88 82 ARG A C 1
ATOM 693 O O . ARG A 1 82 ? -0.597 7.451 5.096 1.00 88.88 82 ARG A O 1
ATOM 700 N N . ARG A 1 83 ? -0.662 7.217 2.865 1.00 87.38 83 ARG A N 1
ATOM 701 C CA . ARG A 1 83 ? -2.129 7.303 2.765 1.00 87.38 83 ARG A CA 1
ATOM 702 C C . ARG A 1 83 ? -2.789 6.142 3.495 1.00 87.38 83 ARG A C 1
ATOM 704 O O . ARG A 1 83 ? -3.765 6.334 4.216 1.00 87.38 83 ARG A O 1
ATOM 711 N N . TRP A 1 84 ? -2.241 4.947 3.326 1.00 87.69 84 TRP A N 1
ATOM 712 C CA . TRP A 1 84 ? -2.738 3.736 3.953 1.00 87.69 84 TRP A CA 1
ATOM 713 C C . TRP A 1 84 ? -2.531 3.770 5.481 1.00 87.69 84 TRP A C 1
ATOM 715 O O . TRP A 1 84 ? -3.447 3.429 6.232 1.00 87.69 84 TRP A O 1
ATOM 725 N N . GLU A 1 85 ? -1.396 4.290 5.962 1.00 90.12 85 GLU A N 1
ATOM 726 C CA . GLU A 1 85 ? -1.139 4.526 7.386 1.00 90.12 85 GLU A CA 1
ATOM 727 C C . GLU A 1 85 ? -2.085 5.564 8.003 1.00 90.12 85 GLU A C 1
ATOM 729 O O . GLU A 1 85 ? -2.589 5.360 9.109 1.00 90.12 85 GLU A O 1
ATOM 734 N N . ALA A 1 86 ? -2.364 6.655 7.289 1.00 90.50 86 ALA A N 1
ATOM 735 C CA . ALA A 1 86 ? -3.320 7.664 7.733 1.00 90.50 86 ALA A CA 1
ATOM 736 C C . ALA A 1 86 ? -4.746 7.095 7.803 1.00 90.50 86 ALA A C 1
ATOM 738 O O . ALA A 1 86 ? -5.451 7.304 8.788 1.00 90.50 86 ALA A O 1
ATOM 739 N N . ALA A 1 87 ? -5.158 6.321 6.796 1.00 89.06 87 ALA A N 1
ATOM 740 C CA . ALA A 1 87 ? -6.488 5.725 6.739 1.00 89.06 87 ALA A CA 1
ATOM 741 C C . ALA A 1 87 ? -6.732 4.697 7.859 1.00 89.06 87 ALA A C 1
ATOM 743 O O . ALA A 1 87 ? -7.809 4.691 8.458 1.00 89.06 87 ALA A O 1
ATOM 744 N N . ARG A 1 88 ? -5.746 3.850 8.196 1.00 90.88 88 ARG A N 1
ATOM 745 C CA . ARG A 1 88 ? -5.885 2.905 9.324 1.00 90.88 88 ARG A CA 1
ATOM 746 C C . ARG A 1 88 ? -5.933 3.616 10.677 1.00 90.88 88 ARG A C 1
ATOM 748 O O . ARG A 1 88 ? -6.662 3.186 11.566 1.00 90.88 88 ARG A O 1
ATOM 755 N N . GLU A 1 89 ? -5.170 4.697 10.834 1.00 92.56 89 GLU A N 1
ATOM 756 C CA . GLU A 1 89 ? -5.156 5.491 12.062 1.00 92.56 89 GLU A CA 1
ATOM 757 C C . GLU A 1 89 ? -6.493 6.213 12.246 1.00 92.56 89 GLU A C 1
ATOM 759 O O . GLU A 1 89 ? -7.040 6.234 13.347 1.00 92.56 89 GLU A O 1
ATOM 764 N N . GLU A 1 90 ? -7.064 6.730 11.160 1.00 93.69 90 GLU A N 1
ATOM 765 C CA . GLU A 1 90 ? -8.398 7.323 11.170 1.00 93.69 90 GLU A CA 1
ATOM 766 C C . GLU A 1 90 ? -9.474 6.288 11.518 1.00 93.69 90 GLU A C 1
ATOM 768 O O . GLU A 1 90 ? -10.329 6.545 12.364 1.00 93.69 90 GLU A O 1
ATOM 773 N N . LEU A 1 91 ? -9.399 5.080 10.950 1.00 92.69 91 LEU A N 1
ATOM 774 C CA . LEU A 1 91 ? -10.307 3.987 11.304 1.00 92.69 91 LEU A CA 1
ATOM 775 C C . LEU A 1 91 ? -10.207 3.623 12.793 1.00 92.69 91 LEU A C 1
ATOM 777 O O . LEU A 1 91 ? -11.231 3.486 13.460 1.00 92.69 91 LEU A O 1
ATOM 781 N N . ARG A 1 92 ? -8.984 3.519 13.331 1.00 95.38 92 ARG A N 1
ATOM 782 C CA . ARG A 1 92 ? -8.742 3.264 14.759 1.00 95.38 92 ARG A CA 1
ATOM 783 C C . ARG A 1 92 ? -9.395 4.337 15.632 1.00 95.38 92 ARG A C 1
ATOM 785 O O . ARG A 1 92 ? -10.068 4.007 16.606 1.00 95.38 92 ARG A O 1
ATOM 792 N N . ARG A 1 93 ? -9.205 5.616 15.286 1.00 94.75 93 ARG A N 1
ATOM 793 C CA . ARG A 1 93 ? -9.785 6.759 16.011 1.00 94.75 93 ARG A CA 1
ATOM 794 C C . ARG A 1 93 ? -11.302 6.769 15.940 1.00 94.75 93 ARG A C 1
ATOM 796 O O . ARG A 1 93 ? -11.943 7.003 16.959 1.00 94.75 93 ARG A O 1
ATOM 803 N N . ARG A 1 94 ? -11.866 6.491 14.766 1.00 95.19 94 ARG A N 1
ATOM 804 C CA . ARG A 1 94 ? -13.312 6.397 14.564 1.00 95.19 94 ARG A CA 1
ATOM 805 C C . ARG A 1 94 ? -13.923 5.305 15.435 1.00 95.19 94 ARG A C 1
ATOM 807 O O . ARG A 1 94 ? -14.911 5.569 16.112 1.00 95.19 94 ARG A O 1
ATOM 814 N N . ASP A 1 95 ? -13.335 4.111 15.439 1.00 95.44 95 ASP A N 1
ATOM 815 C CA . ASP A 1 95 ? -13.824 2.995 16.251 1.00 95.44 95 ASP A CA 1
ATOM 816 C C . ASP A 1 95 ? -13.680 3.303 17.757 1.00 95.44 95 ASP A C 1
ATOM 818 O O . ASP A 1 95 ? -14.601 3.054 18.532 1.00 95.44 95 ASP A O 1
ATOM 822 N N . GLU A 1 96 ? -12.563 3.906 18.187 1.00 96.00 96 GLU A N 1
ATOM 823 C CA . GLU A 1 96 ? -12.366 4.330 19.584 1.00 96.00 96 GLU A CA 1
ATOM 824 C C . GLU A 1 96 ? -13.381 5.403 20.012 1.00 96.00 96 GLU A C 1
ATOM 826 O O . GLU A 1 96 ? -13.908 5.349 21.126 1.00 96.00 96 GLU A O 1
ATOM 831 N N . GLN A 1 97 ? -13.680 6.358 19.128 1.00 96.06 97 GLN A N 1
ATOM 832 C CA . GLN A 1 97 ? -14.670 7.401 19.374 1.00 96.06 97 GLN A CA 1
ATOM 833 C C . GLN A 1 97 ? -16.089 6.828 19.427 1.00 96.06 97 GLN A C 1
ATOM 835 O O . GLN A 1 97 ? -16.820 7.162 20.351 1.00 96.06 97 GLN A O 1
ATOM 840 N N . ALA A 1 98 ? -16.457 5.917 18.522 1.00 95.62 98 ALA A N 1
ATOM 841 C CA . ALA A 1 98 ? -17.767 5.267 18.537 1.00 95.62 98 ALA A CA 1
ATOM 842 C C . ALA A 1 98 ? -18.009 4.501 19.848 1.00 95.62 98 ALA A C 1
ATOM 844 O O . ALA A 1 98 ? -19.054 4.652 20.478 1.00 95.62 98 ALA A O 1
ATOM 845 N N . LEU A 1 99 ? -17.005 3.756 20.326 1.00 95.38 99 LEU A N 1
ATOM 846 C CA . LEU A 1 99 ? -17.087 3.073 21.621 1.00 95.38 99 LEU A CA 1
ATOM 847 C C . LEU A 1 99 ? -17.214 4.064 22.786 1.00 95.38 99 LEU A C 1
ATOM 849 O O . LEU A 1 99 ? -17.956 3.805 23.733 1.00 95.38 99 LEU A O 1
ATOM 853 N N . ARG A 1 100 ? -16.526 5.210 22.716 1.00 95.75 100 ARG A N 1
ATOM 854 C CA . ARG A 1 100 ? -16.653 6.279 23.714 1.00 95.75 100 ARG A CA 1
ATOM 855 C C . ARG A 1 100 ? -18.045 6.907 23.706 1.00 95.75 100 ARG A C 1
ATOM 857 O O . ARG A 1 100 ? -18.589 7.139 24.784 1.00 95.75 100 ARG A O 1
ATOM 864 N N . ASP A 1 101 ? -18.613 7.154 22.530 1.00 95.75 101 ASP A N 1
ATOM 865 C CA . ASP A 1 101 ? -19.954 7.723 22.359 1.00 95.75 101 ASP A CA 1
ATOM 866 C C . ASP A 1 101 ? -21.039 6.759 22.868 1.00 95.75 101 ASP A C 1
ATOM 868 O O . ASP A 1 101 ? -22.010 7.194 23.484 1.00 95.75 101 ASP A O 1
ATOM 872 N N . ALA A 1 102 ? -20.813 5.447 22.741 1.00 93.62 102 ALA A N 1
ATOM 873 C CA . ALA A 1 102 ? -21.620 4.397 23.371 1.00 93.62 102 ALA A CA 1
ATOM 874 C C . ALA A 1 102 ? -21.399 4.268 24.901 1.00 93.62 102 ALA A C 1
ATOM 876 O O . ALA A 1 102 ? -22.036 3.456 25.575 1.00 93.62 102 ALA A O 1
ATOM 877 N N . GLY A 1 103 ? -20.515 5.085 25.485 1.00 93.69 103 GLY A N 1
ATOM 878 C CA . GLY A 1 103 ? -20.253 5.141 26.925 1.00 93.69 103 GLY A CA 1
ATOM 879 C C . GLY A 1 103 ? -19.200 4.151 27.427 1.00 93.69 103 GLY A C 1
ATOM 880 O O . GLY A 1 103 ? -19.080 3.949 28.639 1.00 93.69 103 GLY A O 1
ATOM 881 N N . PHE A 1 104 ? -18.419 3.540 26.534 1.00 94.25 104 PHE A N 1
ATOM 882 C CA . PHE A 1 104 ? -17.363 2.598 26.892 1.00 94.25 104 PHE A CA 1
ATOM 883 C C . PHE A 1 104 ? -15.986 3.252 26.875 1.00 94.25 104 PHE A C 1
ATOM 885 O O . PHE A 1 104 ? -15.539 3.835 25.889 1.00 94.25 104 PHE A O 1
ATOM 892 N N . GLU A 1 105 ? -15.242 3.078 27.967 1.00 92.25 105 GLU A N 1
ATOM 893 C CA . GLU A 1 105 ? -13.822 3.409 27.977 1.00 92.25 105 GLU A CA 1
ATOM 894 C C . GLU A 1 105 ? -13.036 2.252 27.346 1.00 92.25 105 GLU A C 1
ATOM 896 O O . GLU A 1 105 ? -12.609 1.322 28.032 1.00 92.25 105 GLU A O 1
ATOM 901 N N . ALA A 1 106 ? -12.891 2.280 26.022 1.00 92.12 106 ALA A N 1
ATOM 902 C CA . ALA A 1 106 ? -12.196 1.253 25.255 1.00 92.12 106 ALA A CA 1
ATOM 903 C C . ALA A 1 106 ? -10.812 1.713 24.781 1.00 92.12 106 ALA A C 1
ATOM 905 O O . ALA A 1 106 ? -10.487 2.901 24.755 1.00 92.12 106 ALA A O 1
ATOM 906 N N . ARG A 1 107 ? -9.975 0.740 24.438 1.00 93.00 107 ARG A N 1
ATOM 907 C CA . ARG A 1 107 ? -8.693 0.902 23.766 1.00 93.00 107 ARG A CA 1
ATOM 908 C C . ARG A 1 107 ? -8.766 0.131 22.454 1.00 93.00 107 ARG A C 1
ATOM 910 O O . ARG A 1 107 ? -9.010 -1.076 22.473 1.00 93.00 107 ARG A O 1
ATOM 917 N N . VAL A 1 108 ? -8.547 0.839 21.350 1.00 95.44 108 VAL A N 1
ATOM 918 C CA . VAL A 1 108 ? -8.462 0.264 20.006 1.00 95.44 108 VAL A CA 1
ATOM 919 C C . VAL A 1 108 ? -7.015 0.364 19.533 1.00 95.44 108 VAL A C 1
ATOM 921 O O . VAL A 1 108 ? -6.437 1.449 19.549 1.00 95.44 108 VAL A O 1
ATOM 924 N N . GLU A 1 109 ? -6.417 -0.757 19.145 1.00 94.44 109 GLU A N 1
ATOM 925 C CA . GLU A 1 109 ? -5.001 -0.855 18.777 1.00 94.44 109 GLU A CA 1
ATOM 926 C C . GLU A 1 109 ? -4.827 -1.532 17.419 1.00 94.44 109 GLU A C 1
ATOM 928 O O . GLU A 1 109 ? -5.584 -2.423 17.045 1.00 94.44 109 GLU A O 1
ATOM 933 N N . LEU A 1 110 ? -3.798 -1.119 16.679 1.00 93.00 110 LEU A N 1
ATOM 934 C CA . LEU A 1 110 ? -3.329 -1.841 15.499 1.00 93.00 110 LEU A CA 1
ATOM 935 C C . LEU A 1 110 ? -2.403 -2.962 15.972 1.00 93.00 110 LEU A C 1
ATOM 937 O O . LEU A 1 110 ? -1.318 -2.692 16.484 1.00 93.00 110 LEU A O 1
ATOM 941 N N . LYS A 1 111 ? -2.828 -4.217 15.811 1.00 90.12 111 LYS A N 1
ATOM 942 C CA . LYS A 1 111 ? -2.006 -5.382 16.172 1.00 90.12 111 LYS A CA 1
ATOM 943 C C . LYS A 1 111 ? -0.928 -5.653 15.129 1.00 90.12 111 LYS A C 1
ATOM 945 O O . LYS A 1 111 ? 0.187 -6.046 15.459 1.00 90.12 111 LYS A O 1
ATOM 950 N N . ASP A 1 112 ? -1.281 -5.447 13.870 1.00 88.56 112 ASP A N 1
ATOM 951 C CA . ASP A 1 112 ? -0.407 -5.590 12.718 1.00 88.56 112 ASP A CA 1
ATOM 952 C C . ASP A 1 112 ? -0.900 -4.673 11.591 1.00 88.56 112 ASP A C 1
ATOM 954 O O . ASP A 1 112 ? -1.738 -3.791 11.798 1.00 88.56 112 ASP A O 1
ATOM 958 N N . ARG A 1 113 ? -0.353 -4.861 10.388 1.00 83.81 113 ARG A N 1
ATOM 959 C CA . ARG A 1 113 ? -0.741 -4.088 9.210 1.00 83.81 113 ARG A CA 1
ATOM 960 C C . ARG A 1 113 ? -2.244 -4.251 8.908 1.00 83.81 113 ARG A C 1
ATOM 962 O O . ARG A 1 113 ? -2.915 -3.292 8.568 1.00 83.81 113 ARG A O 1
ATOM 969 N N . TYR A 1 114 ? -2.827 -5.420 9.087 1.00 88.56 114 TYR A N 1
ATOM 970 C CA . TYR A 1 114 ? -4.177 -5.687 8.596 1.00 88.56 114 TYR A CA 1
ATOM 971 C C . TYR A 1 114 ? -5.204 -5.866 9.704 1.00 88.56 114 TYR A C 1
ATOM 973 O O . TYR A 1 114 ? -6.345 -6.179 9.396 1.00 88.56 114 TYR A O 1
ATOM 981 N N . THR A 1 115 ? -4.844 -5.650 10.970 1.00 91.75 115 THR A N 1
ATOM 982 C CA . THR A 1 115 ? -5.726 -5.996 12.086 1.00 91.75 115 THR A CA 1
ATOM 983 C C . THR A 1 115 ? -5.840 -4.893 13.128 1.00 91.75 115 THR A C 1
ATOM 985 O O . THR A 1 115 ? -4.842 -4.469 13.715 1.00 91.75 115 THR A O 1
ATOM 988 N N . LEU A 1 116 ? -7.082 -4.525 13.445 1.00 94.31 116 LEU A N 1
ATOM 989 C CA . LEU A 1 116 ? -7.442 -3.784 14.651 1.00 94.31 116 LEU A CA 1
ATOM 990 C C . LEU A 1 116 ? -7.904 -4.736 15.754 1.00 94.31 116 LEU A C 1
ATOM 992 O O . LEU A 1 116 ? -8.614 -5.710 15.494 1.00 94.31 116 LEU A O 1
ATOM 996 N N . THR A 1 117 ? -7.544 -4.428 16.993 1.00 95.56 117 THR A N 1
ATOM 997 C CA . THR A 1 117 ? -8.081 -5.053 18.201 1.00 95.56 117 THR A CA 1
ATOM 998 C C . THR A 1 117 ? -8.782 -4.021 19.065 1.00 95.56 117 THR A C 1
ATOM 1000 O O . THR A 1 117 ? -8.382 -2.862 19.104 1.00 95.56 117 THR A O 1
ATOM 1003 N N . ALA A 1 118 ? -9.822 -4.444 19.781 1.00 95.12 118 ALA A N 1
ATOM 1004 C CA . ALA A 1 118 ? -10.531 -3.587 20.721 1.00 95.12 118 ALA A CA 1
ATOM 1005 C C . ALA A 1 118 ? -10.696 -4.276 22.078 1.00 95.12 118 ALA A C 1
ATOM 1007 O O . ALA A 1 118 ? -11.085 -5.443 22.168 1.00 95.12 118 ALA A O 1
ATOM 1008 N N . THR A 1 119 ? -10.400 -3.544 23.149 1.00 92.38 119 THR A N 1
ATOM 1009 C CA . THR A 1 119 ? -10.499 -4.025 24.533 1.00 92.38 119 THR A CA 1
ATOM 1010 C C . THR A 1 119 ? -11.091 -2.949 25.435 1.00 92.38 119 THR A C 1
ATOM 1012 O O . THR A 1 119 ? -10.859 -1.760 25.233 1.00 92.38 119 THR A O 1
ATOM 1015 N N . SER A 1 120 ? -11.871 -3.340 26.444 1.00 92.12 120 SER A N 1
ATOM 1016 C CA . SER A 1 120 ? -12.315 -2.388 27.467 1.00 92.12 120 SER A CA 1
ATOM 1017 C C . SER A 1 120 ? -11.173 -2.098 28.444 1.00 92.12 120 SER A C 1
ATOM 1019 O O . SER A 1 120 ? -10.461 -3.014 28.855 1.00 92.12 120 SER A O 1
ATOM 1021 N N . LYS A 1 121 ? -11.002 -0.834 28.846 1.00 91.81 121 LYS A N 1
ATOM 1022 C CA . LYS A 1 121 ? -10.010 -0.428 29.856 1.00 91.81 121 LYS A CA 1
ATOM 1023 C C . LYS A 1 121 ? -10.459 -0.737 31.281 1.00 91.81 121 LYS A C 1
ATOM 1025 O O . LYS A 1 121 ? -9.633 -0.740 32.191 1.00 91.81 121 LYS A O 1
ATOM 1030 N N . ARG A 1 122 ? -11.757 -0.962 31.494 1.00 90.06 122 ARG A N 1
ATOM 1031 C CA . ARG A 1 122 ? -12.334 -1.233 32.813 1.00 90.06 122 ARG A CA 1
ATOM 1032 C C . ARG A 1 122 ? -13.049 -2.569 32.819 1.00 90.06 122 ARG A C 1
ATOM 1034 O O . ARG A 1 122 ? -13.476 -3.079 31.788 1.00 90.06 122 ARG A O 1
ATOM 1041 N N . TYR A 1 123 ? -13.204 -3.117 34.016 1.00 91.06 123 TYR A N 1
ATOM 1042 C CA . TYR A 1 123 ? -14.108 -4.236 34.205 1.00 91.06 123 TYR A CA 1
ATOM 1043 C C . TYR A 1 123 ? -15.538 -3.805 33.855 1.00 91.06 123 TYR A C 1
ATOM 1045 O O . TYR A 1 123 ? -16.005 -2.761 34.312 1.00 91.06 123 TYR A O 1
ATOM 1053 N N . LEU A 1 124 ? -16.218 -4.620 33.051 1.00 91.94 124 LEU A N 1
ATOM 1054 C CA . LEU A 1 124 ? -17.617 -4.435 32.693 1.00 91.94 124 LEU A CA 1
ATOM 1055 C C . LEU A 1 124 ? -18.443 -5.531 33.357 1.00 91.94 124 LEU A C 1
ATOM 1057 O O . LEU A 1 124 ? -18.141 -6.719 33.233 1.00 91.94 124 LEU A O 1
ATOM 1061 N N . GLU A 1 125 ? -19.514 -5.132 34.034 1.00 93.44 125 GLU A N 1
ATOM 1062 C CA . GLU A 1 125 ? -20.509 -6.073 34.537 1.00 93.44 125 GLU A CA 1
ATOM 1063 C C . GLU A 1 125 ? -21.198 -6.808 33.383 1.00 93.44 125 GLU A C 1
ATOM 1065 O O . GLU A 1 125 ? -21.239 -6.325 32.254 1.00 93.44 125 GLU A O 1
ATOM 1070 N N . LYS A 1 126 ? -21.798 -7.970 33.662 1.00 93.94 126 LYS A N 1
ATOM 1071 C CA . LYS A 1 126 ? -22.336 -8.884 32.639 1.00 93.94 126 LYS A CA 1
ATOM 1072 C C . LYS A 1 126 ? -23.248 -8.211 31.604 1.00 93.94 126 LYS A C 1
ATOM 1074 O O . LYS A 1 126 ? -23.165 -8.558 30.430 1.00 93.94 126 LYS A O 1
ATOM 1079 N N . GLN A 1 127 ? -24.118 -7.293 32.026 1.00 94.19 127 GLN A N 1
ATOM 1080 C CA . GLN A 1 127 ? -25.029 -6.598 31.112 1.00 94.19 127 GLN A CA 1
ATOM 1081 C C . GLN A 1 127 ? -24.280 -5.581 30.241 1.00 94.19 127 GLN A C 1
ATOM 1083 O O . GLN A 1 127 ? -24.377 -5.643 29.020 1.00 94.19 127 GLN A O 1
ATOM 1088 N N . ARG A 1 128 ? -23.438 -4.741 30.853 1.00 93.94 128 ARG A N 1
ATOM 1089 C CA . ARG A 1 128 ? -22.573 -3.794 30.134 1.00 93.94 128 ARG A CA 1
ATOM 1090 C C . ARG A 1 128 ? -21.587 -4.482 29.196 1.00 93.94 128 ARG A C 1
ATOM 1092 O O . ARG A 1 128 ? -21.285 -3.957 28.134 1.00 93.94 128 ARG A O 1
ATOM 1099 N N . PHE A 1 129 ? -21.099 -5.664 29.561 1.00 93.25 129 PHE A N 1
ATOM 1100 C CA . PHE A 1 129 ? -20.240 -6.461 28.695 1.00 93.25 129 PHE A CA 1
ATOM 1101 C C . PHE A 1 129 ? -20.987 -6.927 27.442 1.00 93.25 129 PHE A C 1
ATOM 1103 O O . PHE A 1 129 ? -20.415 -6.882 26.361 1.00 93.25 129 PHE A O 1
ATOM 1110 N N . LYS A 1 130 ? -22.260 -7.336 27.554 1.00 94.69 130 LYS A N 1
ATOM 1111 C CA . LYS A 1 130 ? -23.064 -7.705 26.377 1.00 94.69 130 LYS A CA 1
ATOM 1112 C C . LYS A 1 130 ? -23.233 -6.528 25.423 1.00 94.69 130 LYS A C 1
ATOM 1114 O O . LYS A 1 130 ? -22.914 -6.687 24.251 1.00 94.69 130 LYS A O 1
ATOM 1119 N N . GLU A 1 131 ? -23.626 -5.370 25.949 1.00 95.12 131 GLU A N 1
ATOM 1120 C CA . GLU A 1 131 ? -23.749 -4.127 25.174 1.00 95.12 131 GLU A CA 1
ATOM 1121 C C . GLU A 1 131 ? -22.423 -3.792 24.473 1.00 95.12 131 GLU A C 1
ATOM 1123 O O . GLU A 1 131 ? -22.388 -3.609 23.264 1.00 95.12 131 GLU A O 1
ATOM 1128 N N . PHE A 1 132 ? -21.297 -3.857 25.192 1.00 94.69 132 PHE A N 1
ATOM 1129 C CA . PHE A 1 132 ? -19.973 -3.643 24.602 1.00 94.69 132 PHE A CA 1
ATOM 1130 C C . PHE A 1 132 ? -19.669 -4.610 23.447 1.00 94.69 132 PHE A C 1
ATOM 1132 O O . PHE A 1 132 ? -19.122 -4.213 22.422 1.00 94.69 132 PHE A O 1
ATOM 1139 N N . THR A 1 133 ? -20.014 -5.892 23.589 1.00 95.00 133 THR A N 1
ATOM 1140 C CA . THR A 1 133 ? -19.798 -6.871 22.513 1.00 95.00 133 THR A CA 1
ATOM 1141 C C . THR A 1 133 ? -20.734 -6.687 21.321 1.00 95.00 133 THR A C 1
ATOM 1143 O O . THR A 1 133 ? -20.383 -7.105 20.220 1.00 95.00 133 THR A O 1
ATOM 1146 N N . GLU A 1 134 ? -21.909 -6.091 21.522 1.00 95.88 134 GLU A N 1
ATOM 1147 C CA . GLU A 1 134 ? -22.841 -5.735 20.450 1.00 95.88 134 GLU A CA 1
ATOM 1148 C C . GLU A 1 134 ? -22.298 -4.543 19.656 1.00 95.88 134 GLU A C 1
ATOM 1150 O O . GLU A 1 134 ? -22.125 -4.677 18.447 1.00 95.88 134 GLU A O 1
ATOM 1155 N N . GLU A 1 135 ? -21.857 -3.479 20.332 1.00 96.31 135 GLU A N 1
ATOM 1156 C CA . GLU A 1 135 ? -21.172 -2.334 19.704 1.00 96.31 135 GLU A CA 1
ATOM 1157 C C . GLU A 1 135 ? -19.957 -2.772 18.875 1.00 96.31 135 GLU A C 1
ATOM 1159 O O . GLU A 1 135 ? -19.764 -2.367 17.729 1.00 96.31 135 GLU A O 1
ATOM 1164 N N . LEU A 1 136 ? -19.138 -3.679 19.418 1.00 95.56 136 LEU A N 1
ATOM 1165 C CA . LEU A 1 136 ? -17.997 -4.225 18.685 1.00 95.56 136 LEU A CA 1
ATOM 1166 C C . LEU A 1 136 ? -18.416 -4.967 17.411 1.00 95.56 136 LEU A C 1
ATOM 1168 O O . LEU A 1 136 ? -17.738 -4.853 16.391 1.00 95.56 136 LEU A O 1
ATOM 1172 N N . ARG A 1 137 ? -19.526 -5.710 17.438 1.00 95.38 137 ARG A N 1
ATOM 1173 C CA . ARG A 1 137 ? -20.044 -6.394 16.244 1.00 95.38 137 ARG A CA 1
ATOM 1174 C C . ARG A 1 137 ? -20.573 -5.406 15.213 1.00 95.38 137 ARG A C 1
ATOM 1176 O O . ARG A 1 137 ? -20.329 -5.620 14.029 1.00 95.38 137 ARG A O 1
ATOM 1183 N N . GLU A 1 138 ? -21.235 -4.334 15.642 1.00 95.50 138 GLU A N 1
ATOM 1184 C CA . GLU A 1 138 ? -21.701 -3.261 14.753 1.00 95.50 138 GLU A CA 1
ATOM 1185 C C . GLU A 1 138 ? -20.534 -2.540 14.071 1.00 95.50 138 GLU A C 1
ATOM 1187 O O . GLU A 1 138 ? -20.581 -2.253 12.875 1.00 95.50 138 GLU A O 1
ATOM 1192 N N . LEU A 1 139 ? -19.427 -2.354 14.793 1.00 93.94 139 LEU A N 1
ATOM 1193 C CA . LEU A 1 139 ? -18.175 -1.834 14.241 1.00 93.94 139 LEU A CA 1
ATOM 1194 C C . LEU A 1 139 ? -17.416 -2.851 13.369 1.00 93.94 139 LEU A C 1
ATOM 1196 O O . LEU A 1 139 ? -16.390 -2.500 12.781 1.00 93.94 139 LEU A O 1
ATOM 1200 N N . GLY A 1 140 ? -17.899 -4.092 13.256 1.00 94.00 140 GLY A N 1
ATOM 1201 C CA . GLY A 1 140 ? -17.340 -5.137 12.396 1.00 94.00 140 GLY A CA 1
ATOM 1202 C C . GLY A 1 140 ? -16.270 -6.020 13.046 1.00 94.00 140 GLY A C 1
ATOM 1203 O O . GLY A 1 140 ? -15.596 -6.772 12.340 1.00 94.00 140 GLY A O 1
ATOM 1204 N N . TYR A 1 141 ? -16.097 -5.962 14.368 1.00 96.06 141 TYR A N 1
ATOM 1205 C CA . TYR A 1 141 ? -15.185 -6.851 15.087 1.00 96.06 141 TYR A CA 1
ATOM 1206 C C . TYR A 1 141 ? -15.782 -8.252 15.255 1.00 96.06 141 TYR A C 1
ATOM 1208 O O . TYR A 1 141 ? -16.975 -8.447 15.498 1.00 96.06 141 TYR A O 1
ATOM 1216 N N . LYS A 1 142 ? -14.906 -9.252 15.204 1.00 95.06 142 LYS A N 1
ATOM 1217 C CA . LYS A 1 142 ? -15.195 -10.663 15.458 1.00 95.06 142 LYS A CA 1
ATOM 1218 C C . LYS A 1 142 ? -14.348 -11.148 16.625 1.00 95.06 142 LYS A C 1
ATOM 1220 O O . LYS A 1 142 ? -13.185 -10.776 16.756 1.00 95.06 142 LYS A O 1
ATOM 1225 N N . PHE A 1 143 ? -14.921 -11.991 17.475 1.00 93.88 143 PHE A N 1
ATOM 1226 C CA . PHE A 1 143 ? -14.170 -12.585 18.575 1.00 93.88 143 PHE A CA 1
ATOM 1227 C C . PHE A 1 143 ? -13.286 -13.727 18.063 1.00 93.88 143 PHE A C 1
ATOM 1229 O O . PHE A 1 143 ? -13.787 -14.730 17.550 1.00 93.88 143 PHE A O 1
ATOM 1236 N N . ASP A 1 144 ? -11.975 -13.582 18.220 1.00 91.75 144 ASP A N 1
ATOM 1237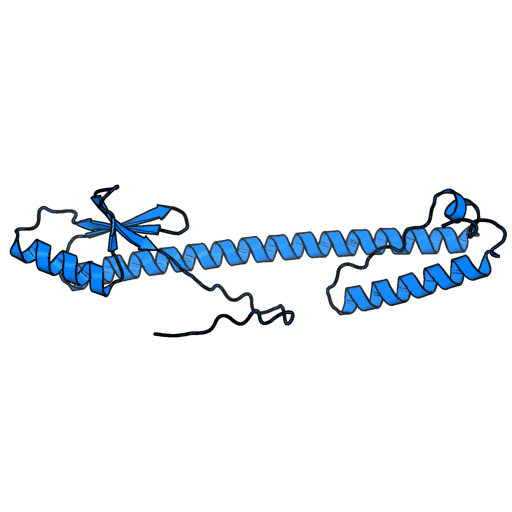 C CA . ASP A 1 144 ? -10.988 -14.617 17.938 1.00 91.75 144 ASP A CA 1
ATOM 1238 C C . ASP A 1 144 ? -10.785 -15.468 19.196 1.00 91.75 144 ASP A C 1
ATOM 1240 O O . ASP A 1 144 ? -10.198 -15.034 20.188 1.00 91.75 144 ASP A O 1
ATOM 1244 N N . TRP A 1 145 ? -11.272 -16.710 19.164 1.00 87.56 145 TRP A N 1
ATOM 1245 C CA . TRP A 1 145 ? -11.184 -17.627 20.300 1.00 87.56 145 TRP A CA 1
ATOM 1246 C C . TRP A 1 145 ? -9.746 -18.046 20.633 1.00 87.56 145 TRP A C 1
ATOM 1248 O O . TRP A 1 145 ? -9.486 -18.435 21.774 1.00 87.56 145 TRP A O 1
ATOM 1258 N N . ARG A 1 146 ? -8.812 -17.978 19.670 1.00 88.25 146 ARG A N 1
ATOM 1259 C CA . ARG A 1 146 ? -7.410 -18.369 19.883 1.00 88.25 146 ARG A CA 1
ATOM 1260 C C . ARG A 1 146 ? -6.668 -17.311 20.677 1.00 88.25 146 ARG A C 1
ATOM 1262 O O . ARG A 1 146 ? -5.992 -17.649 21.645 1.00 88.25 146 ARG A O 1
ATOM 1269 N N . SER A 1 147 ? -6.801 -16.047 20.280 1.00 86.50 147 SER A N 1
ATOM 1270 C CA . SER A 1 147 ? -6.170 -14.935 20.998 1.00 86.50 147 SER A CA 1
ATOM 1271 C C . SER A 1 147 ? -7.014 -14.410 22.159 1.00 86.50 147 SER A C 1
ATOM 1273 O O . SER A 1 147 ? -6.482 -13.707 23.010 1.00 86.50 147 SER A O 1
ATOM 1275 N N . LYS A 1 148 ? -8.296 -14.792 22.234 1.00 87.88 148 LYS A N 1
ATOM 1276 C CA . LYS A 1 148 ? -9.290 -14.271 23.187 1.00 87.88 148 LYS A CA 1
ATOM 1277 C C . LYS A 1 148 ? -9.480 -12.754 23.062 1.00 87.88 148 LYS A C 1
ATOM 1279 O O . LYS A 1 148 ? -9.706 -12.069 24.057 1.00 87.88 148 LYS A O 1
ATOM 1284 N N . GLU A 1 149 ? -9.407 -12.239 21.837 1.00 89.94 149 GLU A N 1
ATOM 1285 C CA . GLU A 1 149 ? -9.509 -10.809 21.527 1.00 89.94 149 GLU A CA 1
ATOM 1286 C C . GLU A 1 149 ? -10.615 -10.548 20.506 1.00 89.94 149 GLU A C 1
ATOM 1288 O O . GLU A 1 149 ? -10.950 -11.403 19.687 1.00 89.94 149 GLU A O 1
ATOM 1293 N N . TRP A 1 150 ? -11.150 -9.331 20.513 1.00 94.62 150 TRP A N 1
ATOM 1294 C CA . TRP A 1 150 ? -12.001 -8.841 19.436 1.00 94.62 150 TRP A CA 1
ATOM 1295 C C . TRP A 1 150 ? -11.127 -8.254 18.337 1.00 94.62 150 TRP A C 1
ATOM 1297 O O . TRP A 1 150 ? -10.328 -7.362 18.614 1.00 94.62 150 TRP A O 1
ATOM 1307 N N . ARG A 1 151 ? -11.267 -8.763 17.110 1.00 94.62 151 ARG A N 1
ATOM 1308 C CA . ARG A 1 151 ? -10.421 -8.434 15.958 1.00 94.62 151 ARG A CA 1
ATOM 1309 C C . ARG A 1 151 ? -11.253 -7.961 14.773 1.00 94.62 151 ARG A C 1
ATOM 1311 O O . ARG A 1 151 ? -12.321 -8.510 14.513 1.00 94.62 151 ARG A O 1
ATOM 1318 N N . LYS A 1 152 ? -10.742 -6.979 14.043 1.00 93.9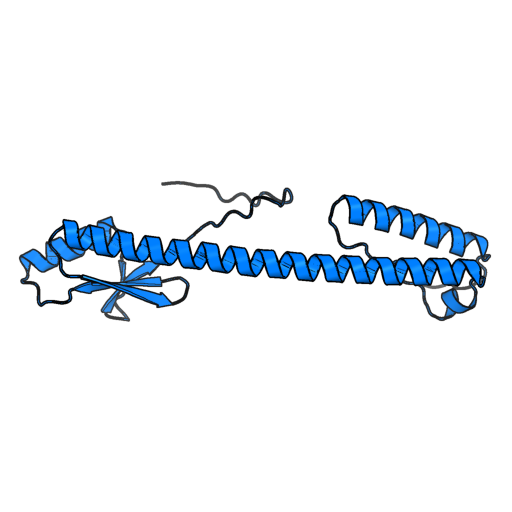4 152 LYS A N 1
ATOM 1319 C CA . LYS A 1 152 ? -11.322 -6.462 12.804 1.00 93.94 152 LYS A CA 1
ATOM 1320 C C . LYS A 1 152 ? -10.234 -6.400 11.744 1.00 93.94 152 LYS A C 1
ATOM 1322 O O . LYS A 1 152 ? -9.212 -5.746 11.952 1.00 93.94 152 LYS A O 1
ATOM 1327 N N . ASP A 1 153 ? -10.471 -7.079 10.631 1.00 90.56 153 ASP A N 1
ATOM 1328 C CA . ASP A 1 153 ? -9.567 -7.053 9.488 1.00 90.56 153 ASP A CA 1
ATOM 1329 C C . ASP A 1 153 ? -9.757 -5.743 8.708 1.00 90.56 153 ASP A C 1
ATOM 1331 O O . ASP A 1 153 ? -10.881 -5.297 8.456 1.00 90.56 153 ASP A O 1
ATOM 1335 N N . ILE A 1 154 ? -8.648 -5.114 8.337 1.00 87.06 154 ILE A N 1
ATOM 1336 C CA . ILE A 1 154 ? -8.596 -3.842 7.627 1.00 87.06 154 ILE A CA 1
ATOM 1337 C C . ILE A 1 154 ? -8.395 -4.130 6.142 1.00 87.06 154 ILE A C 1
ATOM 1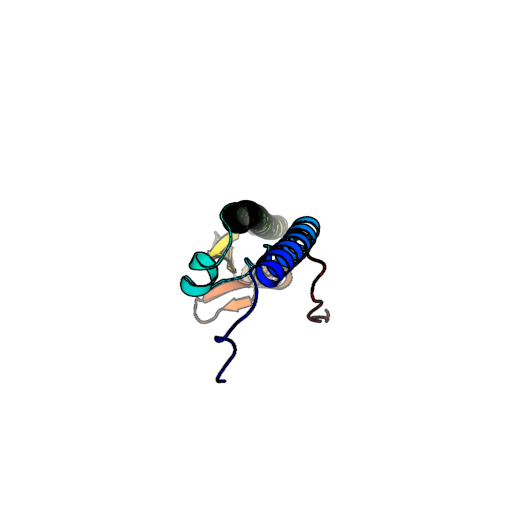339 O O . ILE A 1 154 ? -7.287 -4.427 5.692 1.00 87.06 154 ILE A O 1
ATOM 1343 N N . PHE A 1 155 ? -9.464 -3.975 5.369 1.00 77.94 155 PHE A N 1
ATOM 1344 C CA . PHE A 1 155 ? -9.409 -3.981 3.911 1.00 77.94 155 PHE A CA 1
ATOM 1345 C C . PHE A 1 155 ? -9.588 -2.546 3.413 1.00 77.94 155 PHE A C 1
ATOM 1347 O O . PHE A 1 155 ? -10.701 -2.032 3.354 1.00 77.94 155 PHE A O 1
ATOM 1354 N N . LEU A 1 156 ? -8.476 -1.878 3.100 1.00 69.38 156 LEU A N 1
ATOM 1355 C CA . LEU A 1 156 ? -8.481 -0.538 2.513 1.00 69.38 156 LEU A CA 1
ATOM 1356 C C . LEU A 1 156 ? -8.110 -0.648 1.037 1.00 69.38 156 LEU A C 1
ATOM 1358 O O . LEU A 1 156 ? -6.959 -0.929 0.705 1.00 69.38 156 LEU A O 1
ATOM 1362 N N . SER A 1 157 ? -9.073 -0.400 0.152 1.00 57.19 157 SER A N 1
ATOM 1363 C CA . SER A 1 157 ? -8.802 -0.182 -1.267 1.00 57.19 157 SER A CA 1
ATOM 1364 C C . SER A 1 157 ? -8.264 1.235 -1.451 1.00 57.19 157 SER A C 1
ATOM 1366 O O . SER A 1 157 ? -9.009 2.188 -1.674 1.00 57.19 157 SER A O 1
ATOM 1368 N N . VAL A 1 158 ? -6.947 1.401 -1.328 1.00 55.03 158 VAL A N 1
ATOM 1369 C CA . VAL A 1 158 ? -6.298 2.645 -1.751 1.00 55.03 158 VAL A CA 1
ATOM 1370 C C . VAL A 1 158 ? -6.176 2.564 -3.266 1.00 55.03 158 VAL A C 1
ATOM 1372 O O . VAL A 1 158 ? -5.215 2.007 -3.790 1.00 55.03 158 VAL A O 1
ATOM 1375 N N . HIS A 1 159 ? -7.201 3.040 -3.974 1.00 44.22 159 HIS A N 1
ATOM 1376 C CA . HIS A 1 159 ? -7.143 3.141 -5.425 1.00 44.22 159 HIS A CA 1
ATOM 1377 C C . HIS A 1 159 ? -5.990 4.075 -5.797 1.00 44.22 159 HIS A C 1
ATOM 1379 O O . HIS A 1 159 ? -6.009 5.269 -5.493 1.00 44.22 159 HIS A O 1
ATOM 1385 N N . SER A 1 160 ? -4.966 3.523 -6.441 1.00 40.91 160 SER A N 1
ATOM 1386 C CA . SER A 1 160 ? -4.041 4.314 -7.231 1.00 40.91 160 SER A CA 1
ATOM 1387 C C . SER A 1 160 ? -4.804 4.776 -8.470 1.00 40.91 160 SER A C 1
ATOM 1389 O O . SER A 1 160 ? -4.963 4.035 -9.437 1.00 40.91 160 SER A O 1
ATOM 1391 N N . GLU A 1 161 ? -5.325 6.002 -8.446 1.00 41.44 161 GLU A N 1
ATOM 1392 C CA . GLU A 1 161 ? -5.693 6.668 -9.693 1.00 41.44 161 GLU A CA 1
ATOM 1393 C C . GLU A 1 161 ? -4.431 6.725 -10.565 1.00 41.44 161 GLU A C 1
ATOM 1395 O O . GLU A 1 161 ? -3.455 7.398 -10.234 1.00 41.44 1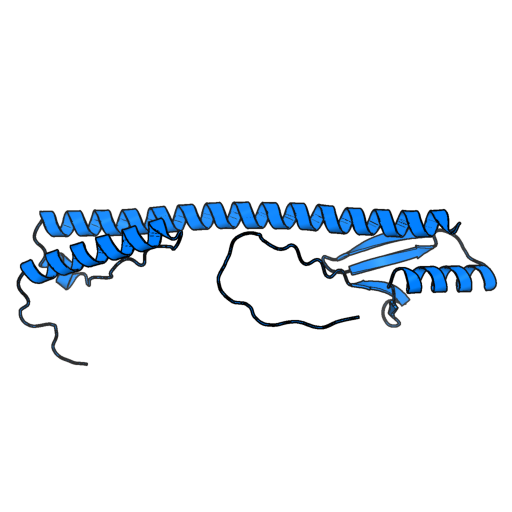61 GLU A O 1
ATOM 1400 N N . GLY A 1 162 ? -4.420 5.935 -11.638 1.00 38.81 162 GLY A N 1
ATOM 1401 C CA . GLY A 1 162 ? -3.333 5.922 -12.612 1.00 38.81 162 GLY A CA 1
ATOM 1402 C C . GLY A 1 162 ? -2.691 4.562 -12.858 1.00 38.81 162 GLY A C 1
ATOM 1403 O O . GLY A 1 162 ? -1.468 4.463 -12.763 1.00 38.81 162 GLY A O 1
ATOM 1404 N N . LYS A 1 163 ? -3.494 3.554 -13.226 1.00 38.28 163 LYS A N 1
ATOM 1405 C CA . LYS A 1 163 ? -3.221 2.667 -14.373 1.00 38.28 163 LYS A CA 1
ATOM 1406 C C . LYS A 1 163 ? -4.548 2.185 -14.967 1.00 38.28 163 LYS A C 1
ATOM 1408 O O . LYS A 1 163 ? -5.176 1.275 -14.439 1.00 38.28 163 LYS A O 1
ATOM 1413 N N . GLU A 1 164 ? -4.960 2.783 -16.083 1.00 44.00 164 GLU A N 1
ATOM 1414 C CA . GLU A 1 164 ? -5.721 2.025 -17.076 1.00 44.00 164 GLU A CA 1
ATOM 1415 C C . GLU A 1 164 ? -4.835 0.852 -17.511 1.00 44.00 164 GLU A C 1
ATOM 1417 O O . GLU A 1 164 ? -3.719 1.050 -17.990 1.00 44.00 164 GLU A O 1
ATOM 1422 N N . GLY A 1 165 ? -5.292 -0.370 -17.251 1.00 37.00 165 GLY A N 1
ATOM 1423 C CA . GLY A 1 165 ? -4.557 -1.581 -17.596 1.00 37.00 165 GLY A CA 1
ATOM 1424 C C . GLY A 1 165 ? -4.910 -2.747 -16.687 1.00 37.00 165 GLY A C 1
ATOM 1425 O O . GLY A 1 165 ? -4.124 -3.089 -15.812 1.00 37.00 165 GLY A O 1
ATOM 1426 N N . HIS A 1 166 ? -6.067 -3.348 -16.979 1.00 30.78 166 HIS A N 1
ATOM 1427 C CA . HIS A 1 166 ? -6.676 -4.571 -16.434 1.00 30.78 166 HIS A CA 1
ATOM 1428 C C . HIS A 1 166 ? -7.751 -4.392 -15.346 1.00 30.78 166 HIS A C 1
ATOM 1430 O O . HIS A 1 166 ? -7.432 -4.230 -14.169 1.00 30.78 166 HIS A O 1
ATOM 1436 N N . PRO A 1 167 ? -9.043 -4.507 -15.724 1.00 35.28 167 PRO A N 1
ATOM 1437 C CA . PRO A 1 167 ? -10.095 -4.855 -14.789 1.00 35.28 167 PRO A CA 1
ATOM 1438 C C . PRO A 1 167 ? -9.999 -6.364 -14.545 1.00 35.28 167 PRO A C 1
ATOM 1440 O O . PRO A 1 167 ? -10.504 -7.154 -15.339 1.00 35.28 167 PRO A O 1
ATOM 1443 N N . GLU A 1 168 ? -9.339 -6.786 -13.469 1.00 33.56 168 GLU A N 1
ATOM 1444 C CA . GLU A 1 168 ? -9.754 -8.053 -12.874 1.00 33.56 168 GLU A CA 1
ATOM 1445 C C . GLU A 1 168 ? -11.014 -7.767 -12.068 1.00 33.56 168 GLU A C 1
ATOM 1447 O O . GLU A 1 168 ? -11.016 -7.104 -11.029 1.00 33.56 168 GLU A O 1
ATOM 1452 N N . GLU A 1 169 ? -12.115 -8.184 -12.681 1.00 39.28 169 GLU A N 1
ATOM 1453 C CA . GLU A 1 169 ? -13.448 -8.224 -12.126 1.00 39.28 169 GLU A CA 1
ATOM 1454 C C . GLU A 1 169 ? -13.419 -8.832 -10.722 1.00 39.28 169 GLU A C 1
ATOM 1456 O O . GLU A 1 169 ? -13.024 -9.975 -10.506 1.00 39.28 169 GLU A O 1
ATOM 1461 N N . GLY A 1 170 ? -13.871 -8.036 -9.761 1.00 29.61 170 GLY A N 1
ATOM 1462 C CA . GLY A 1 170 ? -14.044 -8.439 -8.375 1.00 29.61 170 GLY A CA 1
ATOM 1463 C C . GLY A 1 170 ? -15.181 -7.669 -7.720 1.00 29.61 170 GLY A C 1
ATOM 1464 O O . GLY A 1 170 ? -15.045 -7.195 -6.597 1.00 29.61 170 GLY A O 1
ATOM 1465 N N . GLY A 1 171 ? -16.306 -7.509 -8.426 1.00 27.05 171 GLY A N 1
ATOM 1466 C CA . GLY A 1 171 ? -17.592 -7.426 -7.731 1.00 27.05 171 GLY A CA 1
ATOM 1467 C C . GLY A 1 171 ? -17.837 -8.760 -7.000 1.00 27.05 171 GLY A C 1
ATOM 1468 O O . GLY A 1 171 ? -17.318 -9.791 -7.405 1.00 27.05 171 GLY A O 1
ATOM 1469 N N . LEU A 1 172 ? -18.593 -8.844 -5.911 1.00 31.41 172 LEU A N 1
ATOM 1470 C CA . LEU A 1 172 ? -19.821 -8.123 -5.630 1.00 31.41 172 LEU A CA 1
ATOM 1471 C C . LEU A 1 172 ? -20.150 -8.216 -4.119 1.00 31.41 172 LEU A C 1
ATOM 1473 O O . LEU A 1 172 ? -20.099 -9.287 -3.525 1.00 31.41 172 LEU A O 1
ATOM 1477 N N . THR A 1 173 ? -20.609 -7.078 -3.593 1.00 35.44 173 THR A N 1
ATOM 1478 C CA . THR A 1 173 ? -21.796 -6.868 -2.730 1.00 35.44 173 THR A CA 1
ATOM 1479 C C . THR A 1 173 ? -21.915 -7.344 -1.279 1.00 35.44 173 THR A C 1
ATOM 1481 O O . THR A 1 173 ? -21.780 -8.520 -0.979 1.00 35.44 173 THR A O 1
ATOM 1484 N N . ARG A 1 174 ? -22.372 -6.349 -0.490 1.00 34.00 174 ARG A N 1
ATOM 1485 C CA . ARG A 1 174 ? -23.379 -6.315 0.596 1.00 34.00 174 ARG A CA 1
ATOM 1486 C C . ARG A 1 174 ? -23.373 -7.421 1.643 1.00 34.00 174 ARG A C 1
ATOM 1488 O O . ARG A 1 174 ? -23.833 -8.537 1.336 1.00 34.00 174 ARG A O 1
#

Secondary structure (DSSP, 8-state):
---S-S---HHHHHHHHHHHHHHHHHHHHTTPPPPP----HHHHHHS-HHHHHHHHHHHHHHHHHHHHHHHHHHHHHHHHHHHHHHHHHHHHHHHHHHHHHTT--EEEEE-SSSEEEEEESS---HHHHHHHHHHHHHTT-EEETTTTEEEEE-------S---S---------

Foldseek 3Di:
DDDPPPDDALVVLLVVLVVLVVQCVVCVVVLHQRDQDDDDPVRLVRHDPVSNVSSVVSVVSSVVSVVVSVVVVVVVVVVLVVVLVVVVVVLQVVLCVLCVVVVFQKHWDDPDSFKIWIDGPDDDDPVRVVVSVVSLVVSPWDQDPVVRTTMHTDDDPPDPPDDPDDDPDDDDDD

pLDDT: mean 77.95, std 18.91, range [27.05, 96.31]